Protein AF-A0A1V5BP60-F1 (afdb_monomer_lite)

pLDDT: mean 92.99, std 8.55, range [53.56, 97.75]

Radius of gyration: 13.28 Å; chains: 1; bounding box: 30×18×33 Å

Secondary structure (DSSP, 8-state):
-HHHHTHHHHHHHHHHHHHHHHHHHTT-HHHHHHHHHHHHHHHHHHHIIIII----

Structure (mmCIF, N/CA/C/O backbone):
data_AF-A0A1V5BP60-F1
#
_entry.id   AF-A0A1V5BP60-F1
#
loop_
_atom_site.group_PDB
_atom_site.id
_atom_site.type_symbol
_atom_site.label_atom_id
_atom_site.label_alt_id
_atom_site.label_comp_id
_atom_site.label_asym_id
_atom_site.label_entity_id
_atom_site.label_seq_id
_atom_site.pdbx_PDB_ins_code
_atom_site.Cartn_x
_atom_site.Cartn_y
_atom_site.Cartn_z
_atom_site.occupancy
_atom_site.B_iso_or_equiv
_atom_site.auth_seq_id
_atom_site.auth_comp_id
_atom_site.auth_asym_id
_atom_site.auth_atom_id
_atom_site.pdbx_PDB_model_num
ATOM 1 N N . MET A 1 1 ? -17.474 -5.379 14.126 1.00 82.25 1 MET A N 1
ATOM 2 C CA . MET A 1 1 ? -17.879 -4.800 12.820 1.00 82.25 1 MET A CA 1
ATOM 3 C C . MET A 1 1 ? -16.723 -4.106 12.104 1.00 82.25 1 MET A C 1
ATOM 5 O O . MET A 1 1 ? -16.430 -4.495 10.986 1.00 82.25 1 MET A O 1
ATOM 9 N N . LYS A 1 2 ? -16.004 -3.170 12.742 1.00 85.88 2 LYS A N 1
ATOM 10 C CA . LYS A 1 2 ? -14.832 -2.475 12.159 1.00 85.88 2 LYS A CA 1
ATOM 11 C C . LYS A 1 2 ? -13.784 -3.415 11.530 1.00 85.88 2 LYS A C 1
ATOM 13 O O . LYS A 1 2 ? -13.346 -3.184 10.413 1.00 85.88 2 LYS A O 1
ATOM 18 N N . TRP A 1 3 ? -13.472 -4.529 12.196 1.00 90.00 3 TRP A N 1
ATOM 19 C CA . TRP A 1 3 ? -12.572 -5.567 11.671 1.00 90.00 3 TRP A CA 1
ATOM 20 C C . TRP A 1 3 ? -13.073 -6.256 10.393 1.00 90.00 3 TRP A C 1
ATOM 22 O O . TRP A 1 3 ? -12.271 -6.557 9.519 1.00 90.00 3 TRP A O 1
ATOM 32 N N . LEU A 1 4 ? -14.388 -6.464 10.254 1.00 93.62 4 LEU A N 1
ATOM 33 C CA . LEU A 1 4 ? -14.977 -7.014 9.026 1.00 93.62 4 LEU A CA 1
ATOM 34 C C . LEU A 1 4 ? -14.929 -5.987 7.890 1.00 93.62 4 LEU A C 1
ATOM 36 O O . LEU A 1 4 ? -14.620 -6.340 6.759 1.00 93.62 4 LEU A O 1
ATOM 40 N N . LEU A 1 5 ? -15.165 -4.706 8.198 1.00 91.12 5 LEU A N 1
ATOM 41 C CA . LEU A 1 5 ? -15.051 -3.618 7.222 1.00 91.12 5 LEU A CA 1
ATOM 42 C C . LEU A 1 5 ? -13.614 -3.435 6.716 1.00 91.12 5 LEU A C 1
ATOM 44 O O . LEU A 1 5 ? -13.426 -3.025 5.576 1.00 91.12 5 LEU A O 1
ATOM 48 N N . LEU A 1 6 ? -12.607 -3.787 7.522 1.00 93.69 6 LEU A N 1
ATOM 49 C CA . LEU A 1 6 ? -11.194 -3.745 7.135 1.00 93.69 6 LEU A CA 1
ATOM 50 C C . LEU A 1 6 ? -10.819 -4.821 6.096 1.00 93.69 6 LEU A C 1
ATOM 52 O O . LEU A 1 6 ? -9.834 -4.656 5.378 1.00 93.69 6 LEU A O 1
ATOM 56 N N . LEU A 1 7 ? -11.602 -5.897 5.961 1.00 96.25 7 LEU A N 1
ATOM 57 C CA . LEU A 1 7 ? -11.315 -6.956 4.985 1.00 96.25 7 LEU A CA 1
ATOM 58 C C . LEU A 1 7 ? -11.345 -6.439 3.541 1.00 96.25 7 LEU A C 1
ATOM 60 O O . LEU A 1 7 ? -10.518 -6.850 2.731 1.00 96.25 7 LEU A O 1
ATOM 64 N N . PHE A 1 8 ? -12.244 -5.503 3.226 1.00 94.69 8 PHE A N 1
ATOM 65 C CA . PHE A 1 8 ? -12.355 -4.911 1.890 1.00 94.69 8 PHE A CA 1
ATOM 66 C C . PHE A 1 8 ? -11.102 -4.124 1.469 1.00 94.69 8 PHE A C 1
ATOM 68 O O . PHE A 1 8 ? -10.504 -4.480 0.449 1.00 94.69 8 PHE A O 1
ATOM 75 N N . PRO A 1 9 ? -10.643 -3.098 2.218 1.00 95.94 9 PRO A N 1
ATOM 76 C CA . PRO A 1 9 ? -9.420 -2.386 1.870 1.00 95.94 9 PRO A CA 1
ATOM 77 C C . PRO A 1 9 ? -8.199 -3.310 1.901 1.00 95.94 9 PRO A C 1
ATOM 79 O O . PRO A 1 9 ? -7.337 -3.172 1.041 1.00 95.94 9 PRO A O 1
ATOM 82 N N . LEU A 1 10 ? -8.138 -4.306 2.795 1.00 96.62 10 LEU A N 1
ATOM 83 C CA . LEU A 1 10 ? -7.055 -5.297 2.784 1.00 96.62 10 LEU A CA 1
ATOM 84 C C . LEU A 1 10 ? -7.022 -6.124 1.493 1.00 96.62 10 LEU A C 1
ATOM 86 O O . LEU A 1 10 ? -5.953 -6.273 0.901 1.00 96.62 10 LEU A O 1
ATOM 90 N N . ALA A 1 11 ? -8.167 -6.632 1.033 1.00 97.31 11 ALA A N 1
ATOM 91 C CA . ALA A 1 11 ? -8.248 -7.403 -0.206 1.00 97.31 11 ALA A CA 1
ATOM 92 C C . ALA A 1 11 ? -7.848 -6.559 -1.429 1.00 97.31 11 ALA A C 1
ATOM 94 O O . ALA A 1 11 ? -7.067 -7.011 -2.270 1.00 97.31 11 ALA A O 1
ATOM 95 N N . ILE A 1 12 ? -8.321 -5.310 -1.496 1.00 96.69 12 ILE A N 1
ATOM 96 C CA . ILE A 1 12 ? -7.987 -4.371 -2.578 1.00 96.69 12 ILE A CA 1
ATOM 97 C C . ILE A 1 12 ? -6.494 -4.025 -2.555 1.00 96.69 12 ILE A C 1
ATOM 99 O O . ILE A 1 12 ? -5.831 -4.070 -3.596 1.00 96.69 12 ILE A O 1
ATOM 103 N N . THR A 1 13 ? -5.935 -3.715 -1.384 1.00 97.38 13 THR A N 1
ATOM 104 C CA . THR A 1 13 ? -4.506 -3.414 -1.232 1.00 97.38 13 THR A CA 1
ATOM 105 C C . THR A 1 13 ? -3.643 -4.626 -1.568 1.00 97.38 13 THR A C 1
ATOM 107 O O . THR A 1 13 ? -2.631 -4.466 -2.249 1.00 97.38 13 THR A O 1
ATOM 110 N N . TYR A 1 14 ? -4.048 -5.838 -1.179 1.00 97.75 14 TYR A N 1
ATOM 111 C CA . TYR A 1 14 ? -3.344 -7.068 -1.545 1.00 97.75 14 TYR A CA 1
ATOM 112 C C . TYR A 1 14 ? -3.317 -7.275 -3.064 1.00 97.75 14 TYR A C 1
ATOM 114 O O . TYR A 1 14 ? -2.244 -7.458 -3.645 1.00 97.75 14 TYR A O 1
ATOM 122 N N . TYR A 1 15 ? -4.471 -7.166 -3.727 1.00 97.44 15 TYR A N 1
ATOM 123 C CA . TYR A 1 15 ? -4.545 -7.253 -5.185 1.00 97.44 15 TYR A CA 1
ATOM 124 C C . TYR A 1 15 ? -3.661 -6.189 -5.852 1.00 97.44 15 TYR A C 1
ATOM 126 O O . TYR A 1 15 ? -2.815 -6.508 -6.690 1.00 97.44 15 TYR A O 1
ATOM 134 N N . THR A 1 16 ? -3.768 -4.937 -5.408 1.00 97.00 16 THR A N 1
ATOM 135 C CA . THR A 1 16 ? -2.990 -3.820 -5.960 1.00 97.00 16 THR A CA 1
ATOM 136 C C . THR A 1 16 ? -1.491 -4.012 -5.740 1.00 97.00 16 THR A C 1
ATOM 138 O O . THR A 1 16 ? -0.691 -3.689 -6.616 1.00 97.00 16 THR A O 1
ATOM 141 N N . TYR A 1 17 ? -1.091 -4.604 -4.614 1.00 97.00 17 TYR A N 1
ATOM 142 C CA . TYR A 1 17 ? 0.293 -4.969 -4.345 1.00 97.00 17 TYR A CA 1
ATOM 143 C C . TYR A 1 17 ? 0.806 -6.044 -5.310 1.00 97.00 17 TYR A C 1
ATOM 145 O O . TYR A 1 17 ? 1.904 -5.902 -5.855 1.00 97.00 17 TYR A O 1
ATOM 153 N N . THR A 1 18 ? 0.024 -7.098 -5.569 1.00 97.25 18 THR A N 1
ATOM 154 C CA . THR A 1 18 ? 0.412 -8.133 -6.546 1.00 97.25 18 THR A CA 1
ATOM 155 C C . THR A 1 18 ? 0.561 -7.554 -7.953 1.00 97.25 18 THR A C 1
ATOM 157 O O . THR A 1 18 ? 1.574 -7.811 -8.610 1.00 97.25 18 THR A O 1
ATOM 160 N N . TYR A 1 19 ? -0.368 -6.688 -8.368 1.00 96.38 19 TYR A N 1
ATOM 161 C CA . TYR A 1 19 ? -0.287 -5.955 -9.629 1.00 96.38 19 TYR A CA 1
ATOM 162 C C . TYR A 1 19 ? 0.926 -5.017 -9.678 1.00 96.38 19 TYR A C 1
ATOM 164 O O . TYR A 1 19 ? 1.699 -5.065 -10.630 1.00 96.38 19 TYR A O 1
ATOM 172 N N . GLY A 1 20 ? 1.156 -4.205 -8.643 1.00 96.75 20 GLY A N 1
ATOM 173 C CA . GLY A 1 20 ? 2.292 -3.284 -8.572 1.00 96.75 20 GLY A CA 1
ATOM 174 C C . GLY A 1 20 ? 3.633 -4.018 -8.618 1.00 96.75 20 GLY A C 1
ATOM 175 O O . GLY A 1 20 ? 4.542 -3.616 -9.345 1.00 96.75 20 GLY A O 1
ATOM 176 N N . ARG A 1 21 ? 3.740 -5.159 -7.924 1.00 96.12 21 ARG A N 1
ATOM 177 C CA . ARG A 1 21 ? 4.913 -6.041 -7.991 1.00 96.12 21 ARG A CA 1
ATOM 178 C C . ARG A 1 21 ? 5.115 -6.591 -9.404 1.00 96.12 21 ARG A C 1
ATOM 180 O O . ARG A 1 21 ? 6.247 -6.604 -9.886 1.00 96.12 21 ARG A O 1
ATOM 187 N N . TRP A 1 22 ? 4.050 -7.039 -10.069 1.00 97.44 22 TRP A N 1
ATOM 188 C CA . TRP A 1 22 ? 4.116 -7.467 -11.468 1.00 97.44 22 TRP A CA 1
ATOM 189 C C . TRP A 1 22 ? 4.555 -6.312 -12.380 1.00 97.44 22 TRP A C 1
ATOM 191 O O . TRP A 1 22 ? 5.477 -6.481 -13.174 1.00 97.44 22 TRP A O 1
ATOM 201 N N . ALA A 1 23 ? 3.994 -5.115 -12.213 1.00 96.75 23 ALA A N 1
ATOM 202 C CA . ALA A 1 23 ? 4.328 -3.943 -13.016 1.00 96.75 23 ALA A CA 1
ATOM 203 C C . ALA A 1 23 ? 5.812 -3.560 -12.881 1.00 96.75 23 ALA A C 1
ATOM 205 O O . ALA A 1 23 ? 6.488 -3.310 -13.879 1.00 96.75 23 ALA A O 1
ATOM 206 N N . LEU A 1 24 ? 6.350 -3.597 -11.657 1.00 96.50 24 LEU A N 1
ATOM 207 C CA . LEU A 1 24 ? 7.770 -3.354 -11.399 1.00 96.50 24 LEU A CA 1
ATOM 208 C C . LEU A 1 24 ? 8.669 -4.401 -12.067 1.00 96.50 24 LEU A C 1
ATOM 210 O O . LEU A 1 24 ? 9.687 -4.033 -12.656 1.00 96.50 24 LEU A O 1
ATOM 214 N N . LYS A 1 25 ? 8.283 -5.683 -12.017 1.00 96.25 25 LYS A N 1
ATOM 215 C CA . LYS A 1 25 ? 9.016 -6.773 -12.684 1.00 96.25 25 LYS A CA 1
ATOM 216 C C . LYS A 1 25 ? 9.044 -6.627 -14.209 1.00 96.25 25 LYS A C 1
ATOM 218 O O . LYS A 1 25 ? 10.030 -7.012 -14.820 1.00 96.25 25 LYS A O 1
ATOM 223 N N . ASN A 1 26 ? 8.008 -6.040 -14.805 1.00 96.25 26 ASN A N 1
ATOM 224 C CA . ASN A 1 26 ? 7.905 -5.821 -16.253 1.00 96.25 26 ASN A CA 1
ATOM 225 C C . ASN A 1 26 ? 8.473 -4.463 -16.712 1.00 96.25 26 ASN A C 1
ATOM 227 O O . ASN A 1 26 ? 8.282 -4.061 -17.854 1.00 96.25 26 ASN A O 1
ATOM 231 N N . GLY A 1 27 ? 9.168 -3.728 -15.835 1.00 95.50 27 GLY A N 1
ATOM 232 C CA . GLY A 1 27 ? 9.823 -2.466 -16.194 1.00 95.50 27 GLY A CA 1
ATOM 233 C C . GLY A 1 27 ? 8.926 -1.224 -16.131 1.00 95.50 27 GLY A C 1
ATOM 234 O O . GLY A 1 27 ? 9.424 -0.111 -16.311 1.00 95.50 27 GLY A O 1
ATOM 235 N N . TYR A 1 28 ? 7.646 -1.359 -15.769 1.00 95.94 28 TYR A N 1
ATOM 236 C CA . TYR A 1 28 ? 6.714 -0.242 -15.559 1.00 95.94 28 TYR A CA 1
ATOM 237 C C . TYR A 1 28 ? 6.959 0.456 -14.210 1.00 95.94 28 TYR A C 1
ATOM 239 O O . TYR A 1 28 ? 6.073 0.550 -13.360 1.00 95.94 28 TYR A O 1
ATOM 247 N N . LYS A 1 29 ? 8.181 0.955 -13.987 1.00 91.88 29 LYS A N 1
ATOM 248 C CA . LYS A 1 29 ? 8.659 1.417 -12.670 1.00 91.88 29 LYS A CA 1
ATOM 249 C C . LYS A 1 29 ? 7.817 2.548 -12.074 1.00 91.88 29 LYS A C 1
ATOM 251 O O . LYS A 1 29 ? 7.407 2.458 -10.923 1.00 91.88 29 LYS A O 1
ATOM 256 N N . ARG A 1 30 ? 7.526 3.597 -12.852 1.00 92.88 30 ARG A N 1
ATOM 257 C CA . ARG A 1 30 ? 6.744 4.757 -12.374 1.00 92.88 30 ARG A CA 1
ATOM 258 C C . ARG A 1 30 ? 5.306 4.370 -12.030 1.00 92.88 30 ARG A C 1
ATOM 260 O O . ARG A 1 30 ? 4.826 4.724 -10.961 1.00 92.88 30 ARG A O 1
ATOM 267 N N . GLY A 1 31 ? 4.661 3.599 -12.908 1.00 93.25 31 GLY A N 1
ATOM 268 C CA . GLY A 1 31 ? 3.309 3.091 -12.684 1.00 93.25 31 GLY A CA 1
ATOM 269 C C . GLY A 1 31 ? 3.251 2.179 -11.463 1.00 93.25 31 GLY A C 1
ATOM 270 O O . GLY A 1 31 ? 2.468 2.433 -10.558 1.00 93.25 31 GLY A O 1
ATOM 271 N N . GLY A 1 32 ? 4.144 1.187 -11.391 1.00 94.81 32 GLY A N 1
ATOM 272 C CA . GLY A 1 32 ? 4.233 0.239 -10.281 1.00 94.81 32 GLY A CA 1
ATOM 273 C C . GLY A 1 32 ? 4.472 0.906 -8.925 1.00 94.81 32 GLY A C 1
ATOM 274 O O . GLY A 1 32 ? 3.789 0.577 -7.961 1.00 94.81 32 GLY A O 1
ATOM 275 N N . ILE A 1 33 ? 5.378 1.886 -8.843 1.00 96.81 33 ILE A N 1
ATOM 276 C CA . ILE A 1 33 ? 5.577 2.662 -7.608 1.00 96.81 33 ILE A CA 1
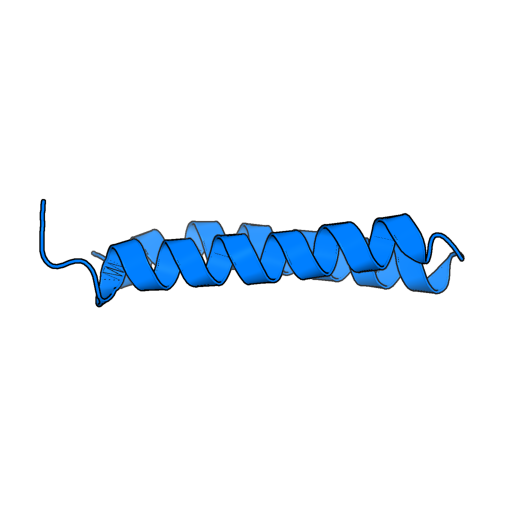ATOM 277 C C . ILE A 1 33 ? 4.314 3.467 -7.275 1.00 96.81 33 ILE A C 1
ATOM 279 O O . ILE A 1 33 ? 3.874 3.452 -6.129 1.00 96.81 33 ILE A O 1
ATOM 283 N N . GLY A 1 34 ? 3.697 4.113 -8.269 1.00 97.38 34 GLY A N 1
ATOM 284 C CA . GLY A 1 34 ? 2.478 4.902 -8.085 1.00 97.38 34 GLY A CA 1
ATOM 285 C C . GLY A 1 34 ? 1.323 4.098 -7.485 1.00 97.38 34 GLY A C 1
ATOM 286 O O . GLY A 1 34 ? 0.760 4.511 -6.472 1.00 97.38 34 GLY A O 1
ATOM 287 N N . VAL A 1 35 ? 1.005 2.922 -8.043 1.00 96.62 35 VAL A N 1
ATOM 288 C CA . VAL A 1 35 ? -0.062 2.066 -7.485 1.00 96.62 35 VAL A CA 1
ATOM 289 C C . VAL A 1 35 ? 0.277 1.530 -6.095 1.00 96.62 35 VAL A C 1
ATOM 291 O O . VAL A 1 35 ? -0.624 1.409 -5.271 1.00 96.62 35 VAL A O 1
ATOM 294 N N . LEU A 1 36 ? 1.548 1.243 -5.794 1.00 96.56 36 LEU A N 1
ATOM 295 C CA . LEU A 1 36 ? 1.946 0.797 -4.454 1.00 96.56 36 LEU A CA 1
ATOM 296 C C . LEU A 1 36 ? 1.793 1.901 -3.403 1.00 96.56 36 LEU A C 1
ATOM 298 O O . LEU A 1 36 ? 1.251 1.648 -2.327 1.00 96.56 36 LEU A O 1
ATOM 302 N N . VAL A 1 37 ? 2.227 3.123 -3.722 1.00 97.50 37 VAL A N 1
ATOM 303 C CA . VAL A 1 37 ? 2.055 4.290 -2.844 1.00 97.50 37 VAL A CA 1
ATOM 304 C C . VAL A 1 37 ? 0.570 4.579 -2.634 1.00 97.50 37 VAL A C 1
ATOM 306 O O . VAL A 1 37 ? 0.140 4.775 -1.499 1.00 97.50 37 VAL A O 1
ATOM 309 N N . LEU A 1 38 ? -0.230 4.532 -3.704 1.00 96.94 38 LEU A N 1
ATOM 310 C CA . LEU A 1 38 ? -1.675 4.732 -3.619 1.00 96.94 38 LEU A CA 1
ATOM 311 C C . LEU A 1 38 ? -2.348 3.662 -2.747 1.00 96.94 38 LEU A C 1
ATOM 313 O O . LEU A 1 38 ? -3.161 3.996 -1.890 1.00 96.94 38 LEU A O 1
ATOM 317 N N . ALA A 1 39 ? -1.981 2.389 -2.911 1.00 97.12 39 ALA A N 1
ATOM 318 C CA . ALA A 1 39 ? -2.531 1.294 -2.116 1.00 97.12 39 ALA A CA 1
A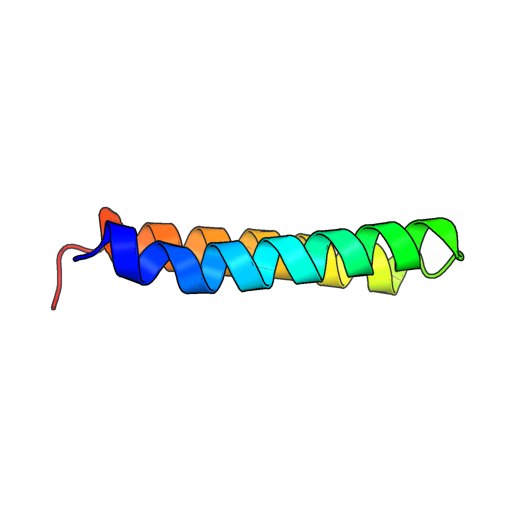TOM 319 C C .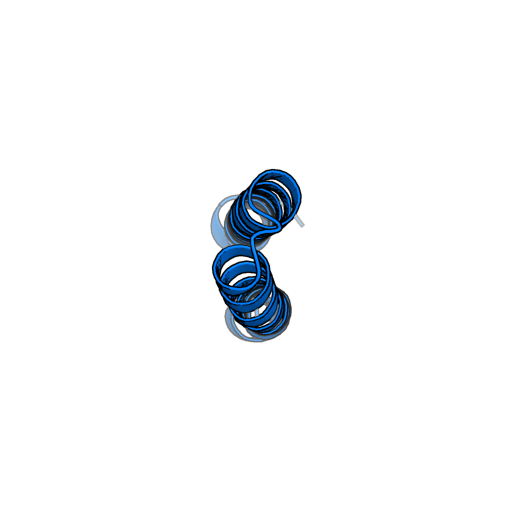 ALA A 1 39 ? -2.189 1.418 -0.623 1.00 97.12 39 ALA A C 1
ATOM 321 O O . ALA A 1 39 ? -3.044 1.160 0.227 1.00 97.12 39 ALA A O 1
ATOM 322 N N . ALA A 1 40 ? -0.959 1.835 -0.301 1.00 97.38 40 ALA A N 1
ATOM 323 C CA . ALA A 1 40 ? -0.539 2.103 1.072 1.00 97.38 40 ALA A CA 1
ATOM 324 C C . ALA A 1 40 ? -1.313 3.286 1.675 1.00 97.38 40 ALA A C 1
ATOM 326 O O . ALA A 1 40 ? -1.795 3.197 2.803 1.00 97.38 40 ALA A O 1
ATOM 327 N N . PHE A 1 41 ? -1.487 4.364 0.907 1.00 97.56 41 PHE A N 1
ATOM 328 C CA . PHE A 1 41 ? -2.231 5.544 1.337 1.00 97.56 41 PHE A CA 1
ATOM 329 C C . PHE A 1 41 ? -3.712 5.239 1.601 1.00 97.56 41 PHE A C 1
ATOM 331 O O . PHE A 1 41 ? -4.233 5.586 2.658 1.00 97.56 41 PHE A O 1
ATOM 338 N N . VAL A 1 42 ? -4.383 4.532 0.687 1.00 96.50 42 VAL A N 1
ATOM 339 C CA . VAL A 1 42 ? -5.792 4.138 0.856 1.00 96.50 42 VAL A CA 1
ATOM 340 C C . VAL A 1 42 ? -5.970 3.230 2.073 1.00 96.50 42 VAL A C 1
ATOM 342 O O . VAL A 1 42 ? -6.899 3.437 2.855 1.00 96.50 42 VAL A O 1
ATOM 345 N N . LEU A 1 43 ? -5.068 2.265 2.282 1.00 96.94 43 LEU A N 1
ATOM 346 C CA . LEU A 1 43 ? -5.116 1.406 3.466 1.00 96.94 43 LEU A CA 1
ATOM 347 C C . LEU A 1 43 ? -4.928 2.219 4.755 1.00 96.94 43 LEU A C 1
ATOM 349 O O . LEU A 1 43 ? -5.662 2.006 5.719 1.00 96.94 43 LEU A O 1
ATOM 353 N N . ALA A 1 44 ? -3.994 3.174 4.764 1.00 96.94 44 ALA A N 1
ATOM 354 C CA . ALA A 1 44 ? -3.768 4.056 5.906 1.00 96.94 44 ALA A CA 1
ATOM 355 C C . ALA A 1 44 ? -5.006 4.910 6.224 1.00 96.94 44 ALA A C 1
ATOM 357 O O . ALA A 1 44 ? -5.407 4.992 7.385 1.00 96.94 44 ALA A O 1
ATOM 358 N N . LEU A 1 45 ? -5.660 5.480 5.205 1.00 96.19 45 LEU A N 1
ATOM 359 C CA . LEU A 1 45 ? -6.915 6.216 5.376 1.00 96.19 45 LEU A CA 1
ATOM 360 C C . LEU A 1 45 ? -8.042 5.326 5.904 1.00 96.19 45 LEU A C 1
ATOM 362 O O . LEU A 1 45 ? -8.781 5.747 6.791 1.00 96.19 45 LEU A O 1
ATOM 366 N N . ALA A 1 46 ? -8.169 4.098 5.399 1.00 94.62 46 ALA A N 1
ATOM 367 C CA . ALA A 1 46 ? -9.186 3.161 5.865 1.00 94.62 46 ALA A CA 1
ATOM 368 C C . ALA A 1 46 ? -8.971 2.778 7.337 1.00 94.62 46 ALA A C 1
ATOM 370 O O . ALA A 1 46 ? -9.919 2.783 8.123 1.00 94.62 46 ALA A O 1
ATOM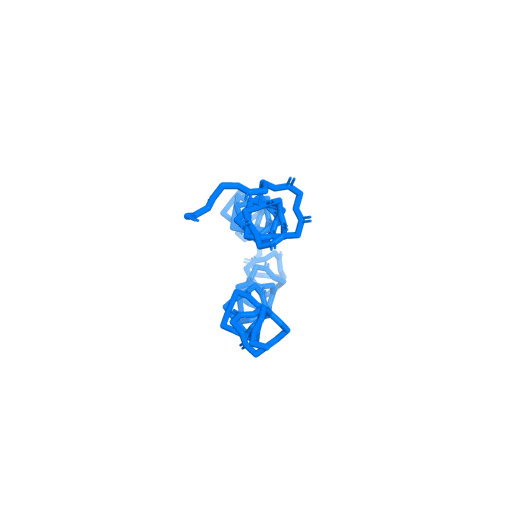 371 N N . VAL A 1 47 ? -7.725 2.503 7.735 1.00 94.94 47 VAL A N 1
ATOM 372 C CA . VAL A 1 47 ? -7.375 2.232 9.137 1.00 94.94 47 VAL A CA 1
ATOM 373 C C . VAL A 1 47 ? -7.661 3.453 10.010 1.00 94.94 47 VAL A C 1
ATOM 375 O O . VAL A 1 47 ? -8.297 3.316 11.056 1.00 94.94 47 VAL A O 1
ATOM 378 N N . TYR A 1 48 ? -7.264 4.649 9.570 1.00 94.38 48 TYR A N 1
ATOM 379 C CA . TYR A 1 48 ? -7.545 5.892 10.285 1.00 94.38 48 TYR A CA 1
ATOM 380 C C . TYR A 1 48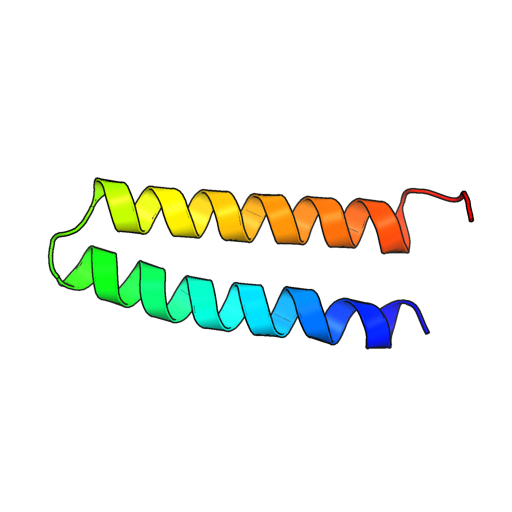 ? -9.053 6.104 10.476 1.00 94.38 48 TYR A C 1
ATOM 382 O O . TYR A 1 48 ? -9.506 6.321 11.598 1.00 94.38 48 TYR A O 1
ATOM 390 N N . ALA A 1 49 ? -9.850 5.967 9.416 1.00 92.38 49 ALA A N 1
ATOM 391 C CA . ALA A 1 49 ? -11.297 6.153 9.473 1.00 92.38 49 ALA A CA 1
ATOM 392 C C . ALA A 1 49 ? -12.001 5.118 10.366 1.00 92.38 49 ALA A C 1
ATOM 394 O O . ALA A 1 49 ? -12.938 5.462 11.078 1.00 92.38 49 ALA A O 1
ATOM 395 N N . LEU A 1 50 ? -11.560 3.857 10.348 1.00 92.12 50 LEU A N 1
ATOM 396 C CA . LEU A 1 50 ? -12.204 2.793 11.121 1.00 92.12 50 LEU A CA 1
ATOM 397 C C . LEU A 1 50 ? -11.819 2.822 12.607 1.00 92.12 50 LEU A C 1
ATOM 399 O O . LEU A 1 50 ? -12.665 2.550 13.466 1.00 92.12 50 LEU A O 1
ATOM 403 N N . PHE A 1 51 ? -10.558 3.120 12.924 1.00 90.88 51 PHE A N 1
ATOM 404 C CA . PHE A 1 51 ? -10.010 2.912 14.269 1.00 90.88 51 PHE A CA 1
ATOM 405 C C . PHE A 1 51 ? -9.613 4.193 15.001 1.00 90.88 51 PHE A C 1
ATOM 407 O O . PHE A 1 51 ? -9.633 4.192 16.228 1.00 90.88 51 PHE A O 1
ATOM 414 N N . VAL A 1 52 ? -9.272 5.266 14.285 1.00 88.75 52 VAL A N 1
ATOM 415 C CA . VAL A 1 52 ? -8.750 6.505 14.888 1.00 88.75 52 VAL A CA 1
ATOM 416 C C . VAL A 1 52 ? -9.806 7.605 14.901 1.00 88.75 52 VAL A C 1
ATOM 418 O O . VAL A 1 52 ? -9.971 8.292 15.906 1.00 88.75 52 VAL A O 1
ATOM 421 N N . ARG A 1 53 ? -10.565 7.753 13.813 1.00 83.44 53 ARG A N 1
ATOM 422 C CA . ARG A 1 53 ? -11.698 8.674 13.761 1.00 83.44 53 ARG A CA 1
ATOM 423 C C . ARG A 1 53 ? -12.836 8.107 14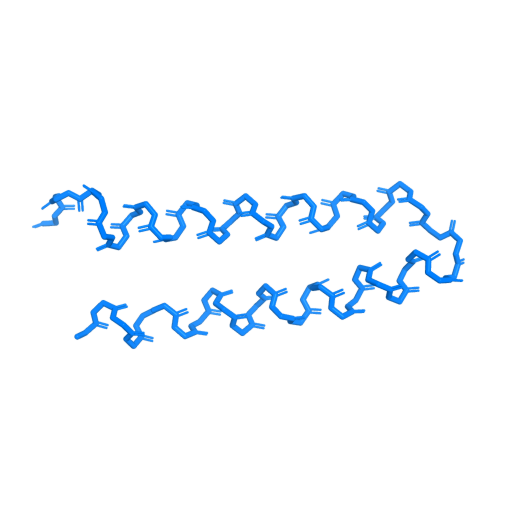.619 1.00 83.44 53 ARG A C 1
ATOM 425 O O . ARG A 1 53 ? -13.386 7.052 14.316 1.00 83.44 53 ARG A O 1
ATOM 432 N N . GLN A 1 54 ? -13.147 8.792 15.721 1.00 65.88 54 GLN A N 1
ATOM 433 C CA . GLN A 1 54 ? -14.183 8.378 16.676 1.00 65.88 54 GLN A CA 1
ATOM 434 C C . GLN A 1 54 ? -15.610 8.754 16.246 1.00 65.88 54 GLN A C 1
ATOM 436 O O . GLN A 1 54 ? -16.557 8.300 16.876 1.00 65.88 54 GLN A O 1
ATOM 441 N N . GLU A 1 55 ? -15.774 9.531 15.173 1.00 61.53 55 GLU A N 1
ATOM 442 C CA . GLU A 1 55 ? -17.088 10.012 14.738 1.00 61.53 55 GLU A CA 1
ATOM 443 C C . GLU A 1 55 ? -17.717 9.145 13.641 1.00 61.53 55 GLU A C 1
ATOM 445 O O . GLU A 1 55 ? -17.184 9.052 12.528 1.00 61.53 55 GLU A O 1
ATOM 450 N N . PHE A 1 56 ? -18.869 8.567 13.995 1.00 53.56 56 PHE A N 1
ATOM 451 C CA . PHE A 1 56 ? -20.031 8.285 13.151 1.00 53.56 56 PHE A CA 1
ATOM 452 C C . PHE A 1 56 ? -21.291 8.605 13.955 1.00 53.56 56 PHE A C 1
ATOM 454 O O . PHE A 1 56 ? -21.352 8.148 15.120 1.00 53.56 56 PHE A O 1
#

Foldseek 3Di:
DLVVQLVVLVVVLVVLLVVLVVCVVVVVPVVSVVSNVVSVVSSVVSCCVSPVPPDD

Sequence (56 aa):
MKWLLLLFPLAITYYTYTYGRWALKNGYKRGGIGVLVLAAFVLALAVYALFVRQEF